Protein AF-A0A6A3VCI0-F1 (afdb_monomer)

Radius of gyration: 26.57 Å; Cα contacts (8 Å, |Δi|>4): 58; chains: 1; bounding box: 81×27×68 Å

Foldseek 3Di:
DDPDDDPDDDDDDDDPDPDQQAPLQNVVLVVVLVVLVVVLVVVVVPDPDDPVVNVVVVVVSVVVSSVVSVVSSVVSVVVLVVVLVVQLVLLVVLLVLVVVVVVVDDDDPVNVVSVVVLVPQDPPDVDDSNVSSVVVNVVSVVVVVVSD

Sequence (148 aa):
MHLSNPSDPIRVRKSARVYPPPEIAVAAVKEDTIARLEQFLEGLQGDDSTARDLATDWDALKVDIRKATLAITKQRRKAARATYKQRLRQLLRQEQRLRAAAASQPPTVGSITDNFAVLSLTDGDGGTPLARVRDAINTCIKHRTVAK

Solvent-accessible surface area (backbone atoms only — not comparable to full-atom values): 8916 Å² total; per-residue (Å²): 136,82,86,75,78,69,95,75,72,85,80,78,77,75,80,77,81,85,63,82,66,58,79,88,25,38,67,61,44,50,51,55,47,51,55,51,50,51,55,52,53,58,55,60,76,77,54,95,66,50,76,68,54,53,53,52,50,51,53,51,48,56,54,47,52,50,53,48,42,53,50,50,41,54,51,40,55,51,50,52,51,50,53,50,56,51,52,51,56,50,43,54,52,48,45,54,49,50,55,41,48,74,68,69,49,82,84,47,74,72,52,54,59,44,50,57,56,55,70,67,51,79,78,87,65,96,61,55,76,61,51,56,41,50,51,52,48,52,50,56,54,51,54,54,67,71,73,107

Structure (mmCIF, N/CA/C/O backbone):
data_AF-A0A6A3VCI0-F1
#
_entry.id   AF-A0A6A3VCI0-F1
#
loop_
_atom_site.group_PDB
_atom_site.id
_atom_site.type_symbol
_atom_site.label_atom_id
_atom_site.label_alt_id
_atom_site.label_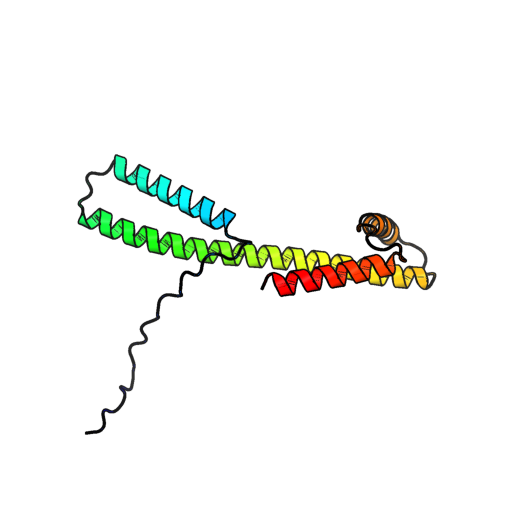comp_id
_atom_site.label_asym_id
_atom_site.label_entity_id
_atom_site.label_seq_id
_atom_site.pdbx_PDB_ins_code
_atom_site.Cartn_x
_atom_site.Cartn_y
_atom_site.Cartn_z
_atom_site.occupancy
_atom_site.B_iso_or_equiv
_atom_site.auth_seq_id
_atom_site.auth_comp_id
_atom_site.auth_asym_id
_atom_site.auth_atom_id
_atom_site.pdbx_PDB_model_num
ATOM 1 N N . MET A 1 1 ? 53.692 -8.704 8.976 1.00 41.69 1 MET A N 1
ATOM 2 C CA . MET A 1 1 ? 52.993 -7.551 8.366 1.00 41.69 1 MET A CA 1
ATOM 3 C C . MET A 1 1 ? 51.546 -7.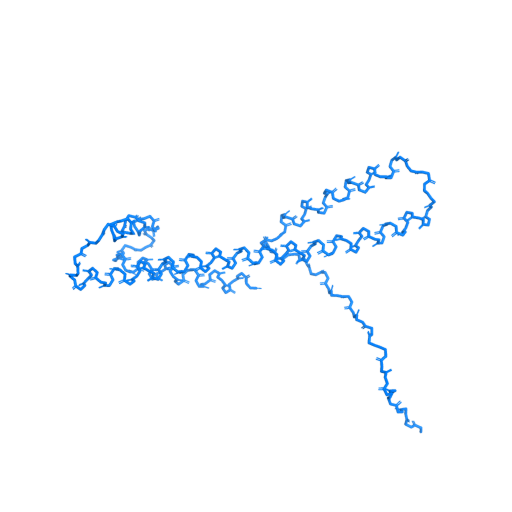576 8.825 1.00 41.69 1 MET A C 1
ATOM 5 O O . MET A 1 1 ? 50.806 -8.442 8.381 1.00 41.69 1 MET A O 1
ATOM 9 N N . HIS A 1 2 ? 51.153 -6.690 9.741 1.00 57.34 2 HIS A N 1
ATOM 10 C CA . HIS A 1 2 ? 49.745 -6.528 10.104 1.00 57.34 2 HIS A CA 1
ATOM 11 C C . HIS A 1 2 ? 49.151 -5.433 9.216 1.00 57.34 2 HIS A C 1
ATOM 13 O O . HIS A 1 2 ? 49.634 -4.305 9.224 1.00 57.34 2 HIS A O 1
ATOM 19 N N . LEU A 1 3 ? 48.156 -5.791 8.403 1.00 66.25 3 LEU A N 1
ATOM 20 C CA . LEU A 1 3 ? 47.385 -4.842 7.605 1.00 66.25 3 LEU A CA 1
ATOM 21 C C . LEU A 1 3 ? 46.543 -3.991 8.564 1.00 66.25 3 LEU A C 1
ATOM 23 O O . LEU A 1 3 ? 45.547 -4.465 9.108 1.00 66.25 3 LEU A O 1
ATOM 27 N N . SER A 1 4 ? 46.967 -2.754 8.806 1.00 63.06 4 SER A N 1
ATOM 28 C CA . SER A 1 4 ? 46.171 -1.768 9.536 1.00 63.06 4 SER A CA 1
ATOM 29 C C . SER A 1 4 ? 44.935 -1.409 8.711 1.00 63.06 4 SER A C 1
ATOM 31 O O . SER A 1 4 ? 45.044 -1.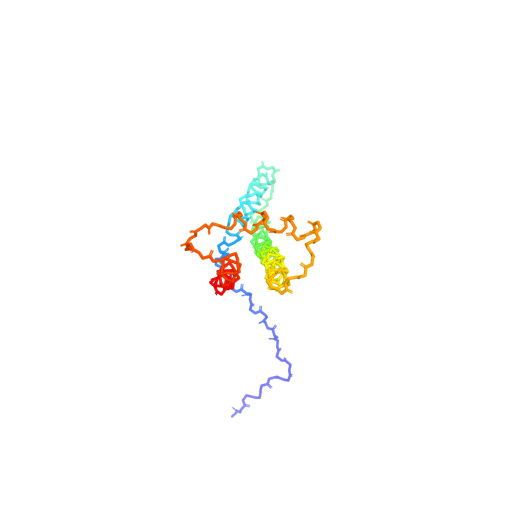063 7.535 1.00 63.06 4 SER A O 1
ATOM 33 N N . ASN A 1 5 ? 43.754 -1.502 9.321 1.00 67.00 5 ASN A N 1
ATOM 34 C CA . ASN A 1 5 ? 42.493 -1.127 8.684 1.00 67.00 5 ASN A CA 1
ATOM 35 C C . ASN A 1 5 ? 42.515 0.387 8.356 1.00 67.00 5 ASN A C 1
ATOM 37 O O . ASN A 1 5 ? 42.909 1.167 9.227 1.00 67.00 5 ASN A O 1
ATOM 41 N N . PRO A 1 6 ? 42.139 0.832 7.140 1.00 77.38 6 PRO A N 1
ATOM 42 C CA . PRO A 1 6 ? 42.217 2.242 6.759 1.00 77.38 6 PRO A CA 1
ATOM 43 C C . PRO A 1 6 ? 41.311 3.128 7.627 1.00 77.38 6 PRO A C 1
ATOM 45 O O . PRO A 1 6 ? 40.184 2.755 7.949 1.00 77.38 6 PRO A O 1
ATOM 48 N N . SER A 1 7 ? 41.822 4.317 7.973 1.00 71.50 7 SER A N 1
ATOM 49 C CA . SER A 1 7 ? 41.170 5.308 8.851 1.00 71.50 7 SER A CA 1
ATOM 50 C C . SER A 1 7 ? 39.823 5.814 8.310 1.00 71.50 7 SER A C 1
ATOM 52 O O . SER A 1 7 ? 38.953 6.206 9.083 1.00 71.50 7 SER A O 1
ATOM 54 N N . ASP A 1 8 ? 39.622 5.750 6.989 1.00 66.69 8 ASP A N 1
ATOM 55 C CA . ASP A 1 8 ? 38.368 6.124 6.335 1.00 66.69 8 ASP A CA 1
ATOM 56 C C . ASP A 1 8 ? 37.931 5.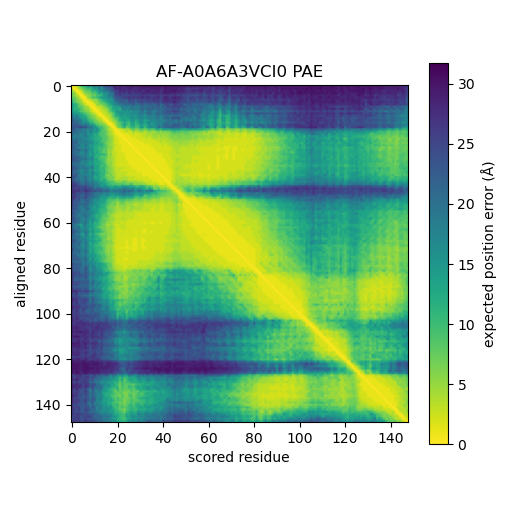049 5.320 1.00 66.69 8 ASP A C 1
ATOM 58 O O . ASP A 1 8 ? 38.388 5.031 4.172 1.00 66.69 8 ASP A O 1
ATOM 62 N N . PRO A 1 9 ? 37.105 4.070 5.731 1.00 76.38 9 PRO A N 1
ATOM 63 C CA . PRO A 1 9 ? 36.644 3.029 4.830 1.00 76.38 9 PRO A CA 1
ATOM 64 C C . PRO A 1 9 ? 35.569 3.576 3.885 1.00 76.38 9 PRO A C 1
ATOM 66 O O . PRO A 1 9 ? 34.529 4.071 4.325 1.00 76.38 9 PRO A O 1
ATOM 69 N N . ILE A 1 10 ? 35.758 3.379 2.577 1.00 71.31 10 ILE A N 1
ATOM 70 C CA . ILE A 1 10 ? 34.724 3.640 1.568 1.00 71.31 10 ILE A CA 1
ATOM 71 C C . ILE A 1 10 ? 33.487 2.794 1.906 1.00 71.31 10 ILE A C 1
ATOM 73 O O . ILE A 1 10 ? 33.468 1.570 1.751 1.00 71.31 10 ILE A O 1
ATOM 77 N N . ARG A 1 11 ? 32.423 3.449 2.379 1.00 72.81 11 ARG A N 1
ATOM 78 C CA . ARG A 1 11 ? 31.165 2.786 2.745 1.00 72.81 11 ARG A CA 1
ATOM 79 C C . ARG A 1 11 ? 30.320 2.536 1.503 1.00 72.81 11 ARG A C 1
ATOM 81 O O . ARG A 1 11 ? 29.444 3.324 1.155 1.00 72.81 11 ARG A O 1
ATOM 88 N N . VAL A 1 12 ? 30.537 1.395 0.856 1.00 71.12 12 VAL A N 1
ATOM 89 C CA . VAL A 1 12 ? 29.675 0.946 -0.244 1.00 71.12 12 VAL A CA 1
ATOM 90 C C . VAL A 1 12 ? 28.324 0.499 0.324 1.00 71.12 12 VAL A C 1
ATOM 92 O O . VAL A 1 12 ? 28.198 -0.558 0.950 1.00 71.12 12 VAL A O 1
ATOM 95 N N . ARG A 1 13 ? 27.280 1.311 0.123 1.00 67.75 13 ARG A N 1
ATOM 96 C CA . ARG A 1 13 ? 25.918 0.974 0.553 1.00 67.75 13 ARG A CA 1
ATOM 97 C C . ARG A 1 13 ? 25.367 -0.139 -0.335 1.00 67.75 13 ARG A C 1
ATOM 99 O O . ARG A 1 13 ? 24.968 0.103 -1.471 1.00 67.75 13 ARG A O 1
ATOM 106 N N . LYS A 1 14 ? 25.296 -1.360 0.205 1.00 61.31 14 LYS A N 1
ATOM 107 C CA . LYS A 1 14 ? 24.618 -2.473 -0.471 1.00 61.31 14 LYS A CA 1
ATOM 108 C C . LYS A 1 14 ? 23.185 -2.073 -0.784 1.00 61.31 14 LYS A C 1
ATOM 110 O O . LYS A 1 14 ? 22.452 -1.568 0.072 1.00 61.31 14 LYS A O 1
ATOM 115 N N . SER A 1 15 ? 22.790 -2.311 -2.024 1.00 59.72 15 SER A N 1
ATOM 116 C CA . SER A 1 15 ? 21.438 -2.027 -2.454 1.00 59.72 15 SER A CA 1
ATOM 117 C C . SER A 1 15 ? 20.469 -2.933 -1.659 1.00 59.72 15 SER A C 1
ATOM 119 O O . SER A 1 15 ? 20.653 -4.146 -1.592 1.00 59.72 15 SER A O 1
ATOM 121 N N . ALA A 1 16 ? 19.457 -2.346 -1.007 1.00 61.91 16 ALA A N 1
ATOM 122 C CA . ALA A 1 16 ? 18.424 -3.068 -0.256 1.00 61.91 16 ALA A CA 1
ATOM 123 C C . ALA A 1 16 ? 17.784 -4.205 -1.078 1.00 61.91 16 ALA A C 1
ATOM 125 O O . ALA A 1 16 ? 17.240 -3.945 -2.149 1.00 61.91 16 ALA A O 1
ATOM 126 N N . ARG A 1 17 ? 17.813 -5.449 -0.587 1.00 63.28 17 ARG A N 1
ATOM 127 C CA . ARG A 1 17 ? 17.171 -6.587 -1.267 1.00 63.28 17 ARG A CA 1
ATOM 128 C C . ARG A 1 17 ? 15.742 -6.231 -1.686 1.00 63.28 17 ARG A C 1
ATOM 130 O O . ARG A 1 17 ? 14.947 -5.790 -0.855 1.00 63.28 17 ARG A O 1
ATOM 137 N N . VAL A 1 18 ? 15.446 -6.412 -2.971 1.00 61.06 18 VAL A N 1
ATOM 138 C CA . VAL A 1 18 ? 14.087 -6.314 -3.508 1.00 61.06 18 VAL A CA 1
ATOM 139 C C . VAL A 1 18 ? 13.384 -7.601 -3.089 1.00 61.06 18 VAL A C 1
ATOM 141 O O . VAL A 1 18 ? 13.417 -8.603 -3.792 1.00 61.06 18 VAL A O 1
ATOM 144 N N . TYR A 1 19 ? 12.872 -7.617 -1.860 1.00 62.72 19 TYR A N 1
ATOM 145 C CA . TYR A 1 19 ? 11.946 -8.659 -1.435 1.00 62.72 19 TYR A CA 1
ATOM 146 C C . TYR A 1 19 ? 10.664 -8.533 -2.263 1.00 62.72 19 TYR A C 1
ATOM 148 O O . TYR A 1 19 ? 10.322 -7.407 -2.650 1.00 62.72 19 TYR A O 1
ATOM 156 N N . PRO A 1 20 ? 9.943 -9.641 -2.516 1.00 75.50 20 PRO A N 1
ATOM 157 C CA . PRO A 1 20 ? 8.599 -9.531 -3.054 1.00 75.50 20 PRO A CA 1
ATOM 158 C C . PRO A 1 20 ? 7.800 -8.537 -2.191 1.00 75.50 20 PRO A C 1
ATOM 160 O O . PRO A 1 20 ? 7.957 -8.526 -0.961 1.00 75.50 20 PRO A O 1
ATOM 163 N N . PRO A 1 21 ? 7.011 -7.643 -2.812 1.00 83.38 21 PRO A N 1
ATOM 164 C CA . PRO A 1 21 ? 6.221 -6.677 -2.067 1.00 83.38 21 PRO A CA 1
ATOM 165 C C . PRO A 1 21 ? 5.282 -7.416 -1.100 1.00 83.38 21 PRO A C 1
ATOM 167 O O . PRO A 1 21 ? 4.780 -8.489 -1.438 1.00 83.38 21 PRO A O 1
ATOM 170 N N . PRO A 1 22 ? 5.035 -6.874 0.107 1.00 85.06 22 PRO A N 1
ATOM 171 C CA . PRO A 1 22 ? 4.101 -7.496 1.042 1.00 85.06 22 PRO A CA 1
ATOM 172 C C . PRO A 1 22 ? 2.697 -7.535 0.429 1.00 85.06 22 PRO A C 1
ATOM 174 O O . PRO A 1 22 ? 2.355 -6.637 -0.341 1.00 85.06 22 PRO A O 1
ATOM 177 N N . GLU A 1 23 ? 1.864 -8.507 0.818 1.00 85.88 23 GLU A N 1
ATOM 178 C CA . GLU A 1 23 ? 0.529 -8.746 0.229 1.00 85.88 23 GLU A CA 1
ATOM 179 C C . GLU A 1 23 ? -0.312 -7.469 0.071 1.00 85.88 23 GLU A C 1
ATOM 181 O O . GLU A 1 23 ? -0.870 -7.212 -0.993 1.00 85.88 23 GLU A O 1
ATOM 186 N N . ILE A 1 24 ? -0.294 -6.593 1.083 1.00 85.06 24 ILE A N 1
ATOM 187 C CA . ILE A 1 24 ? -0.993 -5.293 1.102 1.00 85.06 24 ILE A CA 1
ATOM 188 C C . ILE A 1 24 ? -0.610 -4.327 -0.035 1.00 85.06 24 ILE A C 1
ATOM 190 O O . ILE A 1 24 ? -1.260 -3.296 -0.217 1.00 85.06 24 ILE A O 1
ATOM 194 N N . ALA A 1 25 ? 0.493 -4.593 -0.733 1.00 89.06 25 ALA A N 1
ATOM 195 C CA . ALA A 1 25 ? 1.052 -3.755 -1.783 1.00 89.06 25 ALA A CA 1
ATOM 196 C C . ALA A 1 25 ? 1.218 -4.490 -3.122 1.00 89.06 25 ALA A C 1
ATOM 198 O O . ALA A 1 25 ? 1.462 -3.811 -4.113 1.00 89.06 25 ALA A O 1
ATOM 199 N N . VAL A 1 26 ? 1.057 -5.820 -3.185 1.00 90.69 26 VAL A N 1
ATOM 200 C CA . VAL A 1 26 ? 1.315 -6.626 -4.397 1.00 90.69 26 VAL A CA 1
ATOM 201 C C . VAL A 1 26 ? 0.552 -6.096 -5.608 1.00 90.69 26 VAL A C 1
ATOM 203 O O . VAL A 1 26 ? 1.166 -5.811 -6.631 1.00 90.69 26 VAL A O 1
ATOM 206 N N . ALA A 1 27 ? -0.766 -5.915 -5.483 1.00 91.94 27 ALA A N 1
ATOM 207 C CA . ALA A 1 27 ? -1.603 -5.456 -6.591 1.00 91.94 27 ALA A CA 1
ATOM 208 C C . ALA A 1 27 ? -1.170 -4.071 -7.101 1.00 91.94 27 ALA A C 1
ATOM 210 O O . ALA A 1 27 ? -0.958 -3.890 -8.294 1.00 91.94 27 ALA A O 1
ATOM 211 N N . ALA A 1 28 ? -0.944 -3.128 -6.182 1.00 93.00 28 ALA A N 1
ATOM 212 C CA . ALA A 1 28 ? -0.546 -1.764 -6.525 1.00 93.00 28 ALA A CA 1
ATOM 213 C C . ALA A 1 28 ? 0.862 -1.688 -7.136 1.00 93.00 28 ALA A C 1
ATOM 215 O O . ALA A 1 28 ? 1.104 -0.883 -8.026 1.00 93.00 28 ALA A O 1
ATOM 216 N N . VAL A 1 29 ? 1.800 -2.515 -6.661 1.00 93.69 29 VAL A N 1
ATOM 217 C CA . VAL A 1 29 ? 3.148 -2.595 -7.243 1.00 93.69 29 VAL A CA 1
ATOM 218 C C . VAL A 1 29 ? 3.090 -3.212 -8.636 1.00 93.69 29 VAL A C 1
ATOM 220 O O . VAL A 1 29 ? 3.777 -2.729 -9.530 1.00 93.69 29 VAL A O 1
ATOM 223 N N . LYS A 1 30 ? 2.266 -4.247 -8.841 1.00 93.69 30 LYS A N 1
ATOM 224 C CA . LYS A 1 30 ? 2.082 -4.877 -10.154 1.00 93.69 30 LYS A CA 1
ATOM 225 C C . LYS A 1 30 ? 1.534 -3.878 -11.174 1.00 93.69 30 LYS A C 1
ATOM 227 O O . LYS A 1 30 ? 2.098 -3.771 -12.254 1.00 93.69 30 LYS A O 1
ATOM 232 N N . GLU A 1 31 ? 0.482 -3.151 -10.812 1.00 95.75 31 GLU A N 1
ATOM 233 C CA . GLU A 1 31 ? -0.140 -2.125 -11.655 1.00 95.75 31 GLU A CA 1
ATOM 234 C C . GLU A 1 31 ? 0.858 -1.021 -12.048 1.00 95.75 31 GLU A C 1
ATOM 236 O O . GLU A 1 31 ? 1.053 -0.776 -13.233 1.00 95.75 31 GLU A O 1
ATOM 241 N N . ASP A 1 32 ? 1.576 -0.435 -11.079 1.00 96.12 32 ASP A N 1
ATOM 242 C CA . ASP A 1 32 ? 2.603 0.588 -11.352 1.00 96.12 32 ASP A CA 1
ATOM 243 C C . ASP A 1 32 ? 3.762 0.038 -12.202 1.00 96.12 32 ASP A C 1
ATOM 245 O O . ASP A 1 32 ? 4.267 0.729 -13.083 1.00 96.12 32 ASP A O 1
ATOM 249 N N . THR A 1 33 ? 4.166 -1.217 -11.984 1.00 94.50 33 THR A N 1
ATOM 250 C CA . THR A 1 33 ? 5.233 -1.846 -12.779 1.00 94.50 33 THR A CA 1
ATOM 251 C C . THR A 1 33 ? 4.800 -2.054 -14.229 1.00 94.50 33 THR A C 1
ATOM 253 O O . THR A 1 33 ? 5.582 -1.760 -15.127 1.00 94.50 33 THR A O 1
ATOM 256 N N . ILE A 1 34 ? 3.574 -2.536 -14.466 1.00 96.69 34 ILE A N 1
ATOM 257 C CA . ILE A 1 34 ? 3.032 -2.731 -15.819 1.00 96.69 34 ILE A CA 1
ATOM 258 C C . ILE A 1 34 ? 2.962 -1.392 -16.555 1.00 96.69 34 ILE A C 1
ATOM 260 O O . ILE A 1 34 ? 3.541 -1.281 -17.629 1.00 96.69 34 ILE A O 1
ATOM 264 N N . ALA A 1 35 ? 2.379 -0.363 -15.935 1.00 95.88 35 ALA A N 1
ATOM 265 C CA . ALA A 1 35 ? 2.256 0.960 -16.548 1.00 95.88 35 ALA A CA 1
ATOM 266 C C . ALA A 1 35 ? 3.619 1.556 -16.949 1.00 95.88 35 ALA A C 1
ATOM 268 O O . ALA A 1 35 ? 3.768 2.145 -18.015 1.00 95.88 35 ALA A O 1
ATOM 269 N N . ARG A 1 36 ? 4.653 1.370 -16.117 1.00 95.06 36 ARG A N 1
ATOM 270 C CA . ARG A 1 36 ? 6.019 1.821 -16.435 1.00 95.06 36 ARG A CA 1
ATOM 271 C C . ARG A 1 36 ? 6.649 1.047 -17.586 1.00 95.06 36 ARG A C 1
ATOM 273 O O . ARG A 1 36 ? 7.400 1.631 -18.359 1.00 95.06 36 ARG A O 1
ATOM 280 N N . LEU A 1 37 ? 6.397 -0.258 -17.668 1.00 95.06 37 LEU A N 1
ATOM 281 C CA . LEU A 1 37 ? 6.898 -1.089 -18.762 1.00 95.06 37 LEU A CA 1
ATOM 282 C C . LEU A 1 37 ? 6.208 -0.738 -20.083 1.00 95.06 37 LEU A C 1
ATOM 284 O O . LEU A 1 37 ? 6.884 -0.679 -21.103 1.00 95.06 37 LEU A O 1
ATOM 288 N N . GLU A 1 38 ? 4.903 -0.466 -20.055 1.00 95.19 38 GLU A N 1
ATOM 289 C CA . GLU A 1 38 ? 4.142 0.019 -21.212 1.00 95.19 38 GLU A CA 1
ATOM 290 C C . GLU A 1 38 ? 4.679 1.373 -21.684 1.00 95.19 38 GLU A C 1
ATOM 292 O O . GLU A 1 38 ? 5.047 1.507 -22.847 1.00 95.19 38 GLU A O 1
ATOM 297 N N . GLN A 1 39 ? 4.859 2.329 -20.767 1.00 92.25 39 GLN A N 1
ATOM 298 C CA . GLN A 1 39 ? 5.443 3.634 -21.083 1.00 92.25 39 GLN A CA 1
ATOM 299 C C . GLN A 1 39 ? 6.864 3.521 -21.657 1.00 92.25 39 GLN A C 1
ATOM 301 O O . GLN A 1 39 ? 7.229 4.244 -22.583 1.00 92.25 39 GLN A O 1
ATOM 306 N N . PHE A 1 40 ? 7.683 2.619 -21.110 1.00 92.12 40 PHE A N 1
ATOM 307 C CA . PHE A 1 40 ? 9.019 2.367 -21.642 1.00 92.12 40 PHE A CA 1
ATOM 308 C C . PHE A 1 40 ? 8.949 1.789 -23.059 1.00 92.12 40 PHE A C 1
ATOM 310 O O . PHE A 1 40 ? 9.675 2.242 -23.936 1.00 92.12 40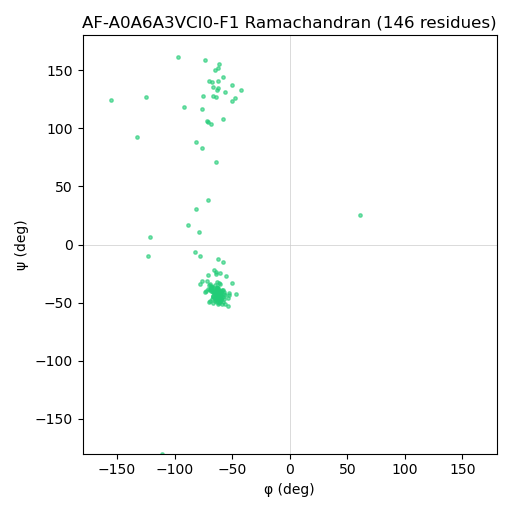 PHE A O 1
ATOM 317 N N . LEU A 1 41 ? 8.048 0.833 -23.301 1.00 91.44 41 LEU A N 1
ATOM 318 C CA . LEU A 1 41 ? 7.848 0.220 -24.612 1.00 91.44 41 LEU A CA 1
ATOM 319 C C . LEU A 1 41 ? 7.359 1.228 -25.659 1.00 91.44 41 LEU A C 1
ATOM 321 O O . LEU A 1 41 ? 7.839 1.187 -26.788 1.00 91.44 41 LEU A O 1
ATOM 325 N N . GLU A 1 42 ? 6.459 2.140 -25.296 1.00 89.25 42 GLU A N 1
ATOM 326 C CA . GLU A 1 42 ? 6.024 3.236 -26.173 1.00 89.25 42 GLU A CA 1
ATOM 327 C C . GLU A 1 42 ? 7.198 4.139 -26.571 1.00 89.25 42 GLU A C 1
ATOM 329 O O . GLU A 1 42 ? 7.344 4.475 -27.745 1.00 89.25 42 GLU A O 1
ATOM 334 N N . GLY A 1 43 ? 8.077 4.469 -25.619 1.00 85.00 43 GLY A N 1
ATOM 335 C CA . GLY A 1 43 ? 9.283 5.259 -25.881 1.00 85.00 43 GLY A CA 1
ATOM 336 C C . GLY A 1 43 ? 10.240 4.594 -26.875 1.00 85.00 43 GLY A C 1
ATOM 337 O O . GLY A 1 43 ? 10.841 5.280 -27.693 1.00 85.00 43 GLY A O 1
ATOM 338 N N . LEU A 1 44 ? 10.324 3.259 -26.875 1.00 84.94 44 LEU A N 1
ATOM 339 C CA . LEU A 1 44 ? 11.171 2.508 -27.810 1.00 84.94 44 LEU A CA 1
ATOM 340 C C . LEU A 1 44 ? 10.661 2.527 -29.257 1.00 84.94 44 LEU A C 1
ATOM 342 O O . LEU A 1 44 ? 11.447 2.337 -30.179 1.00 84.94 44 LEU A O 1
ATOM 346 N N . GLN A 1 45 ? 9.355 2.701 -29.477 1.00 77.56 45 GLN A N 1
ATOM 347 C CA . GLN A 1 45 ? 8.757 2.610 -30.816 1.00 77.56 45 GLN A CA 1
ATOM 348 C C . GLN A 1 45 ? 8.984 3.861 -31.678 1.00 77.56 45 GLN A C 1
ATOM 350 O O . GLN A 1 45 ? 8.686 3.828 -32.871 1.00 77.56 45 GLN A O 1
ATOM 355 N N . GLY A 1 46 ? 9.499 4.949 -31.098 1.00 69.69 46 GLY A N 1
ATOM 356 C CA . GLY A 1 46 ? 9.679 6.235 -31.778 1.00 69.69 46 GLY A CA 1
ATOM 357 C C . GLY A 1 46 ? 11.113 6.762 -31.830 1.00 69.69 46 GLY A C 1
ATOM 358 O O . GLY A 1 46 ? 11.288 7.902 -32.250 1.00 69.69 46 GLY A O 1
ATOM 359 N N . ASP A 1 47 ? 12.111 5.991 -31.389 1.00 68.75 47 ASP A N 1
ATOM 360 C CA . ASP A 1 47 ? 13.426 6.535 -31.034 1.00 68.75 47 ASP A CA 1
ATOM 361 C C . ASP A 1 47 ? 14.577 5.857 -31.796 1.00 68.75 47 ASP A C 1
ATOM 363 O O . ASP A 1 47 ? 14.730 4.637 -31.763 1.00 68.75 47 ASP A O 1
ATOM 367 N N . ASP A 1 48 ? 15.424 6.658 -32.452 1.00 76.19 48 ASP A N 1
ATOM 368 C CA . ASP A 1 48 ? 16.629 6.220 -33.192 1.00 76.19 48 ASP A CA 1
ATOM 369 C C . ASP A 1 48 ? 17.825 5.992 -32.234 1.00 76.19 48 ASP A C 1
ATOM 371 O O . ASP A 1 48 ? 18.998 6.210 -32.554 1.00 76.19 48 ASP A O 1
ATOM 375 N N . SER A 1 49 ? 17.512 5.587 -31.002 1.00 81.75 49 SER A N 1
ATOM 376 C CA . SER A 1 49 ? 18.454 5.441 -29.897 1.00 81.75 49 SER A CA 1
ATOM 377 C C . SER A 1 49 ? 19.443 4.306 -30.141 1.00 81.75 49 SER A C 1
ATOM 379 O O . SER A 1 49 ? 19.099 3.217 -30.612 1.00 81.75 49 SER A O 1
ATOM 381 N N . THR A 1 50 ? 20.709 4.525 -29.777 1.00 85.44 50 THR A N 1
ATOM 382 C CA . THR A 1 50 ? 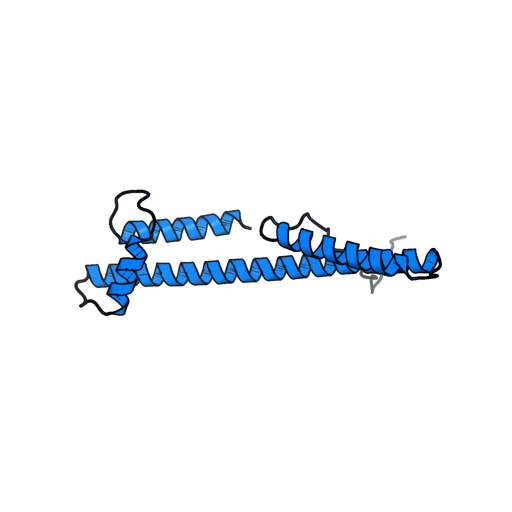21.718 3.472 -29.907 1.00 85.44 50 THR A CA 1
ATOM 383 C C . THR A 1 50 ? 21.522 2.395 -28.839 1.00 85.44 50 THR A C 1
ATOM 385 O O . THR A 1 50 ? 20.977 2.636 -27.762 1.00 85.44 50 THR A O 1
ATOM 388 N N . ALA A 1 51 ? 22.052 1.189 -29.072 1.00 86.25 51 ALA A N 1
ATOM 389 C CA . ALA A 1 51 ? 21.987 0.097 -28.093 1.00 86.25 51 ALA A CA 1
ATOM 390 C C . ALA A 1 51 ? 22.573 0.469 -26.711 1.00 86.25 51 ALA A C 1
ATOM 392 O O . ALA A 1 51 ? 22.174 -0.093 -25.691 1.00 86.25 51 ALA A O 1
ATOM 393 N N . ARG A 1 52 ? 23.523 1.413 -26.667 1.00 89.31 52 ARG A N 1
ATOM 394 C CA . ARG A 1 52 ? 24.116 1.911 -25.421 1.00 89.31 52 ARG A CA 1
ATOM 395 C C . ARG A 1 52 ? 23.145 2.795 -24.637 1.00 89.31 52 ARG A C 1
ATOM 397 O O . ARG A 1 52 ? 23.098 2.690 -23.409 1.00 89.31 52 ARG A O 1
ATOM 404 N N . ASP A 1 53 ? 22.394 3.635 -25.335 1.00 87.50 53 ASP A N 1
ATOM 405 C CA . ASP A 1 53 ? 21.417 4.539 -24.728 1.00 87.50 53 ASP A CA 1
ATOM 406 C C . ASP A 1 53 ? 20.272 3.712 -24.134 1.00 87.50 53 ASP A C 1
ATOM 408 O O . ASP A 1 53 ? 20.010 3.785 -22.935 1.00 87.50 53 ASP A O 1
ATOM 412 N N . LEU A 1 54 ? 19.766 2.746 -24.907 1.00 88.75 54 LEU A N 1
ATOM 413 C CA . LEU A 1 54 ? 18.747 1.795 -24.457 1.00 88.75 54 LEU A CA 1
ATOM 414 C C . LEU A 1 54 ? 19.161 0.994 -23.215 1.00 88.75 54 LEU A C 1
ATOM 416 O O . LEU A 1 54 ? 18.353 0.770 -22.311 1.00 88.75 54 LEU A O 1
ATOM 420 N N . ALA A 1 55 ? 20.421 0.554 -23.141 1.00 89.88 55 ALA A N 1
ATOM 421 C CA . ALA A 1 55 ? 20.929 -0.146 -21.962 1.00 89.88 55 ALA A CA 1
ATOM 422 C C . ALA A 1 55 ? 20.956 0.764 -20.721 1.00 89.88 55 ALA A C 1
ATOM 424 O O . ALA A 1 55 ? 20.633 0.317 -19.616 1.00 89.88 55 ALA A O 1
ATOM 425 N N . THR A 1 56 ? 21.307 2.037 -20.910 1.00 91.50 56 THR A N 1
ATOM 426 C CA . THR A 1 56 ? 21.334 3.043 -19.841 1.00 91.50 56 THR A CA 1
ATOM 427 C C . THR A 1 56 ? 19.922 3.338 -19.336 1.00 91.50 56 THR A C 1
ATOM 429 O O . THR A 1 56 ? 19.684 3.330 -18.125 1.00 91.50 56 THR A O 1
ATOM 432 N N . ASP A 1 57 ? 18.968 3.504 -20.248 1.00 91.00 57 ASP A N 1
ATOM 433 C CA . ASP A 1 57 ? 17.569 3.770 -19.911 1.00 91.00 57 ASP A CA 1
ATOM 434 C C . ASP A 1 57 ? 16.903 2.569 -19.242 1.00 91.00 57 ASP A C 1
ATOM 436 O O . ASP A 1 57 ? 16.149 2.716 -18.277 1.00 91.00 57 ASP A O 1
ATOM 440 N N . TRP A 1 58 ? 17.249 1.354 -19.669 1.00 93.19 58 TRP A N 1
ATOM 441 C CA . TRP A 1 58 ? 16.818 0.131 -19.000 1.00 93.19 58 TRP A CA 1
ATOM 442 C C . TRP A 1 58 ? 17.319 0.047 -17.550 1.00 93.19 58 TRP A C 1
ATOM 444 O O . TRP A 1 58 ? 16.578 -0.342 -16.638 1.00 93.19 58 TRP A O 1
ATOM 454 N N . ASP A 1 59 ? 18.577 0.416 -17.300 1.00 93.06 59 ASP A N 1
ATOM 455 C CA . ASP A 1 59 ? 19.123 0.490 -15.944 1.00 93.06 59 ASP A CA 1
ATOM 456 C C . ASP A 1 59 ? 18.414 1.553 -15.096 1.00 93.06 59 ASP A C 1
ATOM 458 O O . ASP A 1 59 ? 18.067 1.280 -13.938 1.00 93.06 59 ASP A O 1
ATOM 462 N N . ALA A 1 60 ? 18.124 2.722 -15.674 1.00 91.94 60 ALA A N 1
ATOM 463 C CA . ALA A 1 60 ? 17.356 3.775 -15.018 1.00 91.94 60 ALA A CA 1
ATOM 464 C C . ALA A 1 60 ? 15.934 3.307 -14.659 1.00 91.94 60 ALA A C 1
ATOM 466 O O . ALA A 1 60 ? 15.516 3.434 -13.501 1.00 91.94 60 ALA A O 1
ATOM 467 N N . LEU A 1 61 ? 15.233 2.657 -15.594 1.00 93.69 61 LEU A N 1
ATOM 468 C CA . LEU A 1 61 ? 13.898 2.099 -15.381 1.00 93.69 61 LEU A CA 1
ATOM 469 C C . LEU A 1 61 ? 13.878 1.111 -14.209 1.00 93.69 61 LEU A C 1
ATOM 471 O O . LEU A 1 61 ? 13.028 1.209 -13.322 1.00 93.69 61 LEU A O 1
ATOM 475 N N . LYS A 1 62 ? 14.836 0.177 -14.151 1.00 90.88 62 LYS A N 1
ATOM 476 C CA . LYS A 1 62 ? 14.934 -0.791 -13.041 1.00 90.88 62 LYS A CA 1
ATOM 477 C C . LYS A 1 62 ? 15.121 -0.099 -11.692 1.00 90.88 62 LYS A C 1
ATOM 479 O O . LYS A 1 62 ? 14.533 -0.515 -10.686 1.00 90.88 62 LYS A O 1
ATOM 484 N N . VAL A 1 63 ? 15.947 0.948 -11.647 1.00 91.25 63 VAL A N 1
ATOM 485 C CA . VAL A 1 63 ? 16.144 1.750 -10.433 1.00 91.25 63 VAL A CA 1
ATOM 486 C C . VAL A 1 63 ? 14.845 2.446 -10.027 1.00 91.25 63 VAL A C 1
ATOM 488 O O . VAL A 1 63 ? 14.508 2.460 -8.837 1.00 91.25 63 VAL A O 1
ATOM 491 N N . ASP A 1 64 ? 14.091 2.976 -10.981 1.00 91.88 64 ASP A N 1
ATOM 492 C CA . ASP A 1 64 ? 12.858 3.703 -10.702 1.00 91.88 64 ASP A CA 1
ATOM 493 C C . ASP A 1 64 ? 11.701 2.791 -10.293 1.00 91.88 64 ASP A C 1
ATOM 495 O O . ASP A 1 64 ? 11.050 3.080 -9.286 1.00 91.88 64 ASP A O 1
ATOM 499 N N . ILE A 1 65 ? 11.527 1.632 -10.937 1.00 92.12 65 ILE A N 1
ATOM 500 C CA . ILE A 1 65 ? 10.585 0.582 -10.501 1.00 92.12 65 ILE A CA 1
ATOM 501 C C . ILE A 1 65 ? 10.842 0.219 -9.036 1.00 92.12 65 ILE A C 1
ATOM 503 O O . ILE A 1 65 ? 9.925 0.115 -8.216 1.00 92.12 65 ILE A O 1
ATOM 507 N N . ARG A 1 66 ? 12.114 0.072 -8.658 1.00 90.00 66 ARG A N 1
ATOM 508 C CA . ARG A 1 66 ? 12.486 -0.232 -7.277 1.00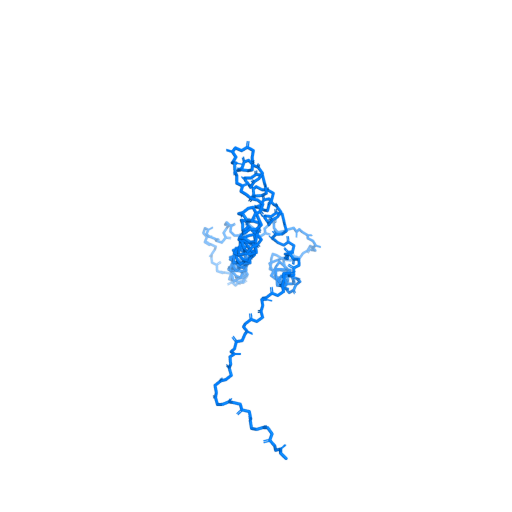 90.00 66 ARG A CA 1
ATOM 509 C C . ARG A 1 66 ? 12.130 0.897 -6.309 1.00 90.00 66 ARG A C 1
ATOM 511 O O . ARG A 1 66 ? 11.617 0.618 -5.221 1.00 90.00 66 ARG A O 1
ATOM 518 N N . LYS A 1 67 ? 12.415 2.156 -6.654 1.00 91.25 67 LYS A N 1
ATOM 519 C CA . LYS A 1 67 ? 12.039 3.312 -5.819 1.00 91.25 67 LYS A CA 1
ATOM 520 C C . LYS A 1 67 ? 10.521 3.384 -5.649 1.00 91.25 67 LYS A C 1
ATOM 522 O O . LYS A 1 67 ? 10.050 3.538 -4.520 1.00 91.25 67 LYS A O 1
ATOM 527 N N . ALA A 1 68 ? 9.774 3.218 -6.739 1.00 92.12 68 ALA A N 1
ATOM 528 C CA . ALA A 1 68 ? 8.317 3.233 -6.746 1.00 92.12 68 ALA A CA 1
ATOM 529 C C . ALA A 1 68 ? 7.744 2.109 -5.871 1.00 92.12 68 ALA A C 1
ATOM 531 O O . ALA A 1 68 ? 6.950 2.373 -4.969 1.00 92.12 68 ALA A O 1
ATOM 532 N N . THR A 1 69 ? 8.259 0.885 -6.010 1.00 91.31 69 THR A N 1
ATOM 533 C CA . THR A 1 69 ? 7.882 -0.268 -5.174 1.00 91.31 69 THR A CA 1
ATOM 534 C C . THR A 1 69 ? 8.024 0.030 -3.677 1.00 91.31 69 THR A C 1
ATOM 536 O O . THR A 1 69 ? 7.121 -0.251 -2.877 1.00 91.31 69 THR A O 1
ATOM 539 N N . LEU A 1 70 ? 9.147 0.636 -3.269 1.00 90.19 70 LEU A N 1
ATOM 540 C CA . LEU A 1 70 ? 9.385 1.016 -1.874 1.00 90.19 70 LEU A CA 1
ATOM 541 C C . LEU A 1 70 ? 8.428 2.123 -1.406 1.00 90.19 70 LEU A C 1
ATOM 543 O O . LEU A 1 70 ? 7.926 2.064 -0.277 1.00 90.19 70 LEU A O 1
ATOM 547 N N . ALA A 1 71 ? 8.157 3.114 -2.257 1.00 91.75 71 ALA A N 1
ATOM 548 C CA . ALA A 1 71 ? 7.236 4.206 -1.961 1.00 91.75 71 ALA A CA 1
ATOM 549 C C . ALA A 1 71 ? 5.793 3.703 -1.786 1.00 91.75 71 ALA A C 1
ATOM 551 O O . ALA A 1 71 ? 5.176 3.978 -0.752 1.00 91.75 71 ALA A O 1
ATOM 552 N N . ILE A 1 72 ? 5.302 2.885 -2.721 1.00 92.88 72 ILE A N 1
ATOM 553 C CA . ILE A 1 72 ? 3.976 2.253 -2.676 1.00 92.88 72 ILE A CA 1
ATOM 554 C C . ILE A 1 72 ? 3.843 1.417 -1.406 1.00 92.88 72 ILE A C 1
ATOM 556 O O . ILE A 1 72 ? 2.898 1.590 -0.634 1.00 92.88 72 ILE A O 1
ATOM 560 N N . THR A 1 73 ? 4.829 0.565 -1.119 1.00 90.62 73 THR A N 1
ATOM 561 C CA . THR A 1 73 ? 4.830 -0.264 0.093 1.00 90.62 73 THR A CA 1
ATOM 562 C C . THR A 1 73 ? 4.746 0.591 1.359 1.00 90.62 73 THR A C 1
ATOM 564 O O . THR A 1 73 ? 3.953 0.310 2.263 1.00 90.62 73 THR A O 1
ATOM 567 N N . LYS A 1 74 ? 5.533 1.671 1.438 1.00 89.81 74 LYS A N 1
ATOM 568 C CA . LYS A 1 74 ? 5.507 2.606 2.572 1.00 89.81 74 LYS A CA 1
ATOM 569 C C . LYS A 1 74 ? 4.141 3.281 2.713 1.00 89.81 74 LYS A C 1
ATOM 571 O O . LYS A 1 74 ? 3.630 3.380 3.832 1.00 89.81 74 LYS A O 1
ATOM 576 N N . GLN A 1 75 ? 3.540 3.717 1.609 1.00 90.50 75 GLN A N 1
ATOM 577 C CA . GLN A 1 75 ? 2.224 4.354 1.601 1.00 90.50 75 GLN A CA 1
ATOM 578 C C . GLN A 1 75 ? 1.126 3.384 2.044 1.00 90.50 75 GLN A C 1
ATOM 580 O O . GLN A 1 75 ? 0.345 3.719 2.936 1.00 90.50 75 GLN A O 1
ATOM 585 N N . ARG A 1 76 ? 1.110 2.158 1.509 1.00 90.50 76 ARG A N 1
ATOM 586 C CA . ARG A 1 76 ? 0.136 1.118 1.877 1.00 90.50 76 ARG A CA 1
ATOM 587 C C . ARG A 1 76 ? 0.253 0.732 3.351 1.00 90.50 76 ARG A C 1
ATOM 589 O O . ARG A 1 76 ? -0.756 0.702 4.051 1.00 90.50 76 ARG A O 1
ATOM 596 N N . ARG A 1 77 ? 1.474 0.573 3.876 1.00 87.69 77 ARG A N 1
ATOM 597 C CA . ARG A 1 77 ? 1.711 0.363 5.319 1.00 87.69 77 ARG A CA 1
ATOM 598 C C . ARG A 1 77 ? 1.186 1.519 6.172 1.00 87.69 77 ARG A C 1
ATOM 600 O O . ARG A 1 77 ? 0.579 1.290 7.219 1.00 87.69 77 ARG A O 1
ATOM 607 N N . LYS A 1 78 ? 1.412 2.766 5.744 1.00 86.94 78 LYS A N 1
ATOM 608 C CA . LYS A 1 78 ? 0.914 3.959 6.448 1.00 86.94 78 LYS A CA 1
ATOM 609 C C . LYS A 1 78 ? -0.617 3.993 6.460 1.00 86.94 78 LYS A C 1
ATOM 611 O O . LYS A 1 78 ? -1.189 4.222 7.525 1.00 86.94 78 LYS A O 1
ATOM 616 N N . ALA A 1 79 ? -1.255 3.724 5.321 1.00 83.50 79 ALA A N 1
ATOM 617 C CA . ALA A 1 79 ? -2.708 3.675 5.188 1.00 83.50 79 ALA A CA 1
ATOM 618 C C . ALA A 1 79 ? -3.317 2.569 6.065 1.00 83.50 79 ALA A C 1
ATOM 620 O O . ALA A 1 79 ? -4.157 2.860 6.912 1.00 83.50 79 ALA A O 1
ATOM 621 N N . ALA A 1 80 ? -2.805 1.338 5.975 1.00 83.56 80 ALA A N 1
ATOM 622 C CA . ALA A 1 80 ? -3.257 0.219 6.803 1.00 83.56 80 ALA A CA 1
ATOM 623 C C . ALA A 1 80 ? -3.134 0.525 8.308 1.00 83.56 80 ALA A C 1
ATOM 625 O O . ALA A 1 80 ? -4.063 0.289 9.083 1.00 83.56 80 ALA A O 1
ATOM 626 N N . ARG A 1 81 ? -2.017 1.136 8.735 1.00 82.69 81 ARG A N 1
ATOM 627 C CA . ARG A 1 81 ? -1.829 1.570 10.128 1.00 82.69 81 ARG A CA 1
ATOM 628 C C . ARG A 1 81 ? -2.829 2.652 10.544 1.00 82.69 81 ARG A C 1
ATOM 630 O O . ARG A 1 81 ? -3.270 2.638 11.694 1.00 82.69 81 ARG A O 1
ATOM 637 N N . ALA A 1 82 ? -3.140 3.604 9.665 1.00 80.12 82 ALA A N 1
ATOM 638 C CA . ALA A 1 82 ? -4.107 4.662 9.943 1.00 80.12 82 ALA A CA 1
ATOM 639 C C . ALA A 1 82 ? -5.511 4.077 10.144 1.00 80.12 82 ALA A C 1
ATOM 641 O O . ALA A 1 82 ? -6.125 4.343 11.179 1.00 80.12 82 ALA A O 1
ATOM 642 N N . THR A 1 83 ? -5.947 3.194 9.242 1.00 83.06 83 THR A N 1
ATOM 643 C CA . THR A 1 83 ? -7.229 2.481 9.333 1.00 83.06 83 THR A CA 1
ATOM 644 C C . THR A 1 83 ? -7.310 1.633 10.601 1.00 83.06 83 THR A C 1
ATOM 646 O O . THR A 1 83 ? -8.277 1.743 11.353 1.00 83.06 83 THR A O 1
ATOM 649 N N . TYR A 1 84 ? -6.259 0.867 10.918 1.00 84.00 84 TYR A N 1
ATOM 650 C CA . TYR A 1 84 ? -6.166 0.106 12.170 1.00 84.00 84 TYR A CA 1
ATOM 651 C C . TYR A 1 84 ? -6.328 1.007 13.403 1.00 84.00 84 TYR A C 1
ATOM 653 O O . TYR A 1 84 ? -7.156 0.744 14.275 1.00 84.00 84 TYR A O 1
ATOM 661 N N . LYS A 1 85 ? -5.562 2.106 13.480 1.00 83.69 85 LYS A N 1
ATOM 662 C CA . LYS A 1 85 ? -5.628 3.043 14.612 1.00 83.69 85 LYS A CA 1
ATOM 663 C C . LYS A 1 85 ? -6.995 3.709 14.723 1.00 83.69 85 LYS A C 1
ATOM 665 O O . LYS A 1 85 ? -7.432 4.014 15.830 1.00 83.69 85 LYS A O 1
ATOM 670 N N . GLN A 1 86 ? -7.638 4.013 13.601 1.00 84.38 86 GLN A N 1
ATOM 671 C CA . GLN A 1 86 ? -8.978 4.590 13.586 1.00 84.38 86 GLN A CA 1
ATOM 672 C C . GLN A 1 86 ? -10.003 3.590 14.118 1.00 84.38 86 GLN A C 1
ATOM 674 O O . GLN A 1 86 ? -10.722 3.924 15.059 1.00 84.38 86 GLN A O 1
ATOM 679 N N . ARG A 1 87 ? -9.994 2.356 13.600 1.00 85.38 87 ARG A N 1
ATOM 680 C CA . ARG A 1 87 ? -10.896 1.287 14.038 1.00 85.38 87 ARG A CA 1
ATOM 681 C C . ARG A 1 87 ? -10.718 0.967 15.521 1.00 85.38 87 ARG A C 1
ATOM 683 O O . ARG A 1 87 ? -11.696 0.931 16.254 1.00 85.38 87 ARG A O 1
ATOM 690 N N . LEU A 1 88 ? -9.478 0.838 15.997 1.00 87.94 88 LEU A N 1
ATOM 691 C CA . LEU A 1 88 ? -9.205 0.593 17.416 1.00 87.94 88 LEU A CA 1
ATOM 692 C C . LEU A 1 88 ? -9.702 1.740 18.311 1.00 87.94 88 LEU A C 1
ATOM 694 O O . LEU A 1 88 ? -10.337 1.490 19.329 1.00 87.94 88 LEU A O 1
ATOM 698 N N . ARG A 1 89 ? -9.468 3.003 17.925 1.00 87.00 89 ARG A N 1
ATOM 699 C CA . ARG A 1 89 ? -9.986 4.166 18.673 1.00 87.00 89 ARG A CA 1
ATOM 700 C C . ARG A 1 89 ? -11.511 4.218 18.691 1.00 87.00 89 ARG A C 1
ATOM 702 O O . ARG A 1 89 ? -12.083 4.756 19.633 1.00 87.00 89 ARG A O 1
ATOM 709 N N . GLN A 1 90 ? -12.173 3.753 17.636 1.00 84.75 90 GLN A N 1
ATOM 710 C CA . GLN A 1 90 ? -13.630 3.663 17.597 1.00 84.75 90 GLN A CA 1
ATOM 711 C C . GLN A 1 90 ? -14.134 2.574 18.550 1.00 84.75 90 GLN A C 1
ATOM 713 O O . GLN A 1 90 ? -14.965 2.873 19.401 1.00 84.75 90 GLN A O 1
ATOM 718 N N . LEU A 1 91 ? -13.559 1.370 18.492 1.00 86.81 91 LEU A N 1
ATOM 719 C CA . LEU A 1 91 ? -13.929 0.256 19.372 1.00 86.81 91 LEU A CA 1
ATOM 720 C C . LEU A 1 91 ? -13.689 0.571 20.859 1.00 86.81 91 LEU A C 1
ATOM 722 O O . LEU A 1 91 ? -14.556 0.313 21.685 1.00 86.81 91 LEU A O 1
ATOM 726 N N . LEU A 1 92 ? -12.562 1.201 21.212 1.00 87.69 92 LEU A N 1
ATOM 727 C CA . LEU A 1 92 ? -12.286 1.606 22.600 1.00 87.69 92 LEU A CA 1
ATOM 728 C C . LEU A 1 92 ? -13.297 2.638 23.126 1.00 87.69 92 LEU A C 1
ATOM 730 O O . LEU A 1 92 ? -13.702 2.576 24.284 1.00 87.69 92 LEU A O 1
ATOM 734 N N . ARG A 1 93 ? -13.738 3.573 22.272 1.00 85.56 93 ARG A N 1
ATOM 735 C CA . ARG A 1 93 ? -14.795 4.534 22.631 1.00 85.56 93 ARG A CA 1
ATOM 736 C C . ARG A 1 93 ? -16.135 3.834 22.854 1.00 85.56 93 ARG A C 1
ATOM 738 O O . ARG A 1 93 ? -16.827 4.169 23.811 1.00 85.56 93 ARG A O 1
ATOM 745 N N . GLN A 1 94 ? -16.472 2.857 22.012 1.00 84.19 94 GLN A N 1
ATOM 746 C CA . GLN A 1 94 ? -17.678 2.041 22.175 1.00 84.19 94 GLN A CA 1
ATOM 747 C C . GLN A 1 94 ? -17.634 1.243 23.483 1.00 84.19 94 GLN A C 1
ATOM 749 O O . GLN A 1 94 ? -18.601 1.266 24.238 1.00 84.19 94 GLN A O 1
ATOM 754 N N . GLU A 1 95 ? -16.499 0.620 23.815 1.00 86.62 95 GLU A N 1
ATOM 755 C CA . GLU A 1 95 ? -16.335 -0.111 25.077 1.00 86.62 95 GLU A CA 1
ATOM 756 C C . GLU A 1 95 ? -16.537 0.802 26.296 1.00 86.62 95 GLU A C 1
ATOM 758 O O . GLU A 1 95 ? -17.288 0.463 27.212 1.00 86.62 95 GLU A O 1
ATOM 763 N N . GLN A 1 96 ? -15.901 1.978 26.304 1.00 85.31 96 GLN A N 1
ATOM 764 C CA . GLN A 1 96 ? -16.021 2.936 27.405 1.00 85.31 96 GLN A CA 1
ATOM 765 C C . GLN A 1 96 ? -17.471 3.398 27.603 1.00 85.31 96 GLN A C 1
ATOM 767 O O . GLN A 1 96 ? -17.935 3.509 28.737 1.00 85.31 96 GLN A O 1
ATOM 772 N N . ARG A 1 97 ? -18.207 3.624 26.510 1.00 79.62 97 ARG A N 1
ATOM 773 C CA . ARG A 1 97 ? -19.617 4.033 26.559 1.00 79.62 97 ARG A CA 1
ATOM 774 C C . ARG A 1 97 ? -20.544 2.911 27.012 1.00 79.62 97 ARG A C 1
ATOM 776 O O . ARG A 1 97 ? -21.451 3.176 27.790 1.00 79.62 97 ARG A O 1
ATOM 783 N N . LEU A 1 98 ? -20.302 1.670 26.595 1.00 82.50 98 LEU A N 1
ATOM 784 C CA . LEU A 1 98 ? -21.066 0.520 27.088 1.00 82.50 98 LEU A CA 1
ATOM 785 C C . LEU A 1 98 ? -20.863 0.311 28.594 1.00 82.50 98 LEU A C 1
ATOM 787 O O . LEU A 1 98 ? -21.818 0.005 29.303 1.00 82.50 98 LEU A O 1
ATOM 791 N N . ARG A 1 99 ? -19.646 0.540 29.105 1.00 83.19 99 ARG A N 1
ATOM 792 C CA . ARG A 1 99 ? -19.380 0.530 30.554 1.00 83.19 99 ARG A CA 1
ATOM 793 C C . ARG A 1 99 ? -20.104 1.664 31.287 1.00 83.19 99 ARG A C 1
ATOM 795 O O . ARG A 1 99 ? -20.640 1.427 32.360 1.00 83.19 99 ARG A O 1
ATOM 802 N N . ALA A 1 100 ? -20.152 2.861 30.703 1.00 80.94 100 ALA A N 1
ATOM 803 C CA . ALA A 1 100 ? -20.914 3.990 31.242 1.00 80.94 100 ALA A CA 1
ATOM 804 C C . ALA A 1 100 ? -22.428 3.706 31.284 1.00 80.94 100 ALA A C 1
ATOM 806 O O . ALA A 1 100 ? -23.077 3.953 32.297 1.00 80.94 100 ALA A O 1
ATOM 807 N N . ALA A 1 101 ? -22.980 3.117 30.219 1.00 77.62 101 ALA A N 1
ATOM 808 C CA . ALA A 1 101 ? -24.384 2.710 30.165 1.00 77.62 101 ALA A CA 1
ATOM 809 C C . ALA A 1 101 ? -24.712 1.625 31.206 1.00 77.62 101 ALA A C 1
ATOM 811 O O . ALA A 1 101 ? -25.746 1.700 31.863 1.00 77.62 101 ALA A O 1
ATOM 812 N N . ALA A 1 102 ? -23.812 0.657 31.416 1.00 79.12 102 ALA A N 1
ATOM 813 C CA . ALA A 1 102 ? -23.951 -0.346 32.475 1.00 79.12 102 ALA A CA 1
ATOM 814 C C . ALA A 1 102 ? -23.917 0.263 33.892 1.00 79.12 102 ALA A C 1
ATOM 816 O O . ALA A 1 102 ? -24.461 -0.325 34.820 1.00 79.12 102 ALA A O 1
ATOM 817 N N . ALA A 1 103 ? -23.311 1.443 34.056 1.00 83.50 103 ALA A N 1
ATOM 818 C CA . ALA A 1 103 ? -23.306 2.217 35.297 1.00 83.50 103 ALA A CA 1
ATOM 819 C C . ALA A 1 103 ? -24.507 3.184 35.421 1.00 83.50 103 ALA A C 1
ATOM 821 O O . ALA A 1 103 ? -24.460 4.116 36.222 1.00 83.50 103 ALA A O 1
ATOM 822 N N . SER A 1 104 ? -25.569 2.988 34.627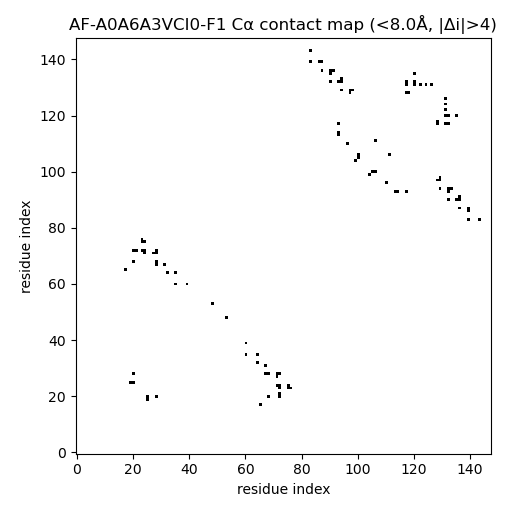 1.00 76.38 104 SER A N 1
ATOM 823 C CA . SER A 1 104 ? -26.813 3.778 34.649 1.00 76.38 104 SER A CA 1
ATOM 824 C C . SER A 1 104 ? -26.645 5.273 34.343 1.00 76.38 104 SER A C 1
ATOM 826 O O . SER A 1 104 ? -27.474 6.089 34.747 1.00 76.38 104 SER A O 1
ATOM 828 N N . GLN A 1 105 ? -25.599 5.662 33.605 1.00 75.31 105 GLN A N 1
ATOM 829 C CA . GLN A 1 105 ? -25.505 7.027 33.081 1.00 75.31 105 GLN A CA 1
ATOM 830 C C . GLN A 1 105 ? -26.547 7.267 31.976 1.00 75.31 105 GLN A C 1
ATOM 832 O O . GLN A 1 105 ? -26.767 6.384 31.141 1.00 75.31 105 GLN A O 1
ATOM 837 N N . PRO A 1 106 ? -27.175 8.459 31.932 1.00 71.25 106 PRO A N 1
ATOM 838 C CA . PRO A 1 106 ? -28.201 8.762 30.946 1.00 71.25 106 PRO A CA 1
ATOM 839 C C . PRO A 1 106 ? -27.625 8.699 29.521 1.00 71.25 106 PRO A C 1
ATOM 841 O O . PRO A 1 106 ? -26.537 9.232 29.266 1.00 71.25 106 PRO A O 1
ATOM 844 N N . PRO A 1 107 ? -28.332 8.055 28.575 1.00 68.19 107 PRO A N 1
ATOM 845 C CA . PRO A 1 107 ? -27.854 7.911 27.210 1.00 68.19 107 PRO A CA 1
ATOM 846 C C . PRO A 1 107 ? -27.786 9.273 26.510 1.00 68.19 107 PRO A C 1
ATOM 848 O O . PRO A 1 107 ? -28.707 10.082 26.563 1.00 68.19 107 PRO A O 1
ATOM 851 N N . THR A 1 108 ? -26.684 9.512 25.805 1.00 76.25 108 THR A N 1
ATOM 852 C CA . THR A 1 108 ? -26.509 10.662 24.904 1.00 76.25 108 THR A CA 1
ATOM 853 C C . THR A 1 108 ? -26.808 10.253 23.461 1.00 76.25 108 THR A C 1
ATOM 855 O O . THR A 1 108 ? -26.719 9.072 23.124 1.00 76.25 108 THR A O 1
ATOM 858 N N . VAL A 1 109 ? -27.076 11.205 22.561 1.00 74.12 109 VAL A N 1
ATOM 859 C CA . VAL A 1 109 ? -27.264 10.913 21.121 1.00 74.12 109 VAL A CA 1
ATOM 860 C C . VAL A 1 109 ? -26.088 10.102 20.556 1.00 74.12 109 VAL A C 1
ATOM 862 O O . VAL A 1 109 ? -26.289 9.097 19.880 1.00 74.12 109 VAL A O 1
ATOM 865 N N . GLY A 1 110 ? -24.854 10.452 20.937 1.00 70.12 110 GLY A N 1
ATOM 866 C CA . GLY A 1 110 ? -23.661 9.698 20.544 1.00 70.12 110 GLY A CA 1
ATOM 867 C C . GLY A 1 110 ? -23.614 8.262 21.084 1.00 70.12 110 GLY A C 1
ATOM 868 O O . GLY A 1 110 ? -22.970 7.409 20.482 1.00 70.12 110 GLY A O 1
ATOM 869 N N . SER A 1 111 ? -24.276 7.961 22.203 1.00 65.88 111 SER A N 1
ATOM 870 C CA . SER A 1 111 ? -24.382 6.587 22.717 1.00 65.88 111 SER A CA 1
ATOM 871 C C . SER A 1 111 ? -25.383 5.735 21.929 1.00 65.88 111 SER A C 1
ATOM 873 O O . SER A 1 111 ? -25.150 4.545 21.742 1.00 65.88 111 SER A O 1
ATOM 875 N N . ILE A 1 112 ? -26.444 6.348 21.393 1.00 70.75 112 ILE A N 1
ATOM 876 C CA . ILE A 1 112 ? -27.459 5.658 20.587 1.00 70.75 112 ILE A CA 1
ATOM 877 C C . ILE A 1 112 ? -26.863 5.247 19.236 1.00 70.75 112 ILE A C 1
ATOM 879 O O . ILE A 1 112 ? -26.939 4.078 18.865 1.00 70.75 112 ILE A O 1
ATOM 883 N N . THR A 1 113 ? -26.195 6.170 18.534 1.00 74.38 113 THR A N 1
ATOM 884 C CA . THR A 1 113 ? -25.529 5.877 17.251 1.00 74.38 113 THR A CA 1
ATOM 885 C C . THR A 1 113 ? -24.471 4.780 17.391 1.00 74.38 113 THR A C 1
ATOM 887 O O . THR A 1 113 ? -24.359 3.902 16.536 1.00 74.38 113 THR A O 1
ATOM 890 N N . ASP A 1 114 ? -23.714 4.793 18.490 1.00 67.50 114 ASP A N 1
ATOM 891 C CA . ASP A 1 114 ? -22.706 3.767 18.748 1.00 67.50 114 ASP A CA 1
ATOM 892 C C . ASP A 1 114 ? -23.325 2.402 19.066 1.00 67.50 114 ASP A C 1
ATOM 894 O O . ASP A 1 114 ? -22.780 1.395 18.624 1.00 67.50 114 ASP A O 1
ATOM 898 N N . ASN A 1 115 ? -24.472 2.340 19.752 1.00 69.44 115 ASN A N 1
ATOM 899 C CA . ASN A 1 115 ? -25.184 1.077 19.973 1.00 69.44 115 ASN A CA 1
ATOM 900 C C . ASN A 1 115 ? -25.602 0.422 18.652 1.00 69.44 115 ASN A C 1
ATOM 902 O O . ASN A 1 115 ? -25.384 -0.774 18.475 1.00 69.44 115 ASN A O 1
ATOM 906 N N . PHE A 1 116 ? -26.111 1.198 17.691 1.00 72.19 116 PHE A N 1
ATOM 907 C CA . PHE A 1 116 ? -26.406 0.681 16.350 1.00 72.19 116 PHE A CA 1
ATOM 908 C C . PHE A 1 116 ? -25.146 0.194 15.626 1.00 72.19 116 PHE A C 1
ATOM 910 O O . PHE A 1 116 ? -25.163 -0.861 14.995 1.00 72.19 116 PHE A O 1
ATOM 917 N N . ALA A 1 117 ? -24.025 0.904 15.768 1.00 70.44 117 ALA A N 1
ATOM 918 C CA . ALA A 1 117 ? -22.750 0.450 15.219 1.00 70.44 117 ALA A CA 1
ATOM 919 C C . ALA A 1 117 ? -22.252 -0.852 15.883 1.00 70.44 117 ALA A C 1
ATOM 921 O O . ALA A 1 117 ? -21.672 -1.695 15.204 1.00 70.44 117 ALA A O 1
ATOM 922 N N . VAL A 1 118 ? -22.498 -1.055 17.181 1.00 69.31 118 VAL A N 1
ATOM 923 C CA . VAL A 1 118 ? -22.157 -2.303 17.890 1.00 69.31 118 VAL A CA 1
ATOM 924 C C . VAL A 1 118 ? -23.021 -3.474 17.419 1.00 69.31 118 VAL A C 1
ATOM 926 O O . VAL A 1 118 ? -22.506 -4.582 17.310 1.00 69.31 118 VAL A O 1
ATOM 929 N N . LEU A 1 119 ? -24.295 -3.241 17.093 1.00 68.56 119 LEU A N 1
ATOM 930 C CA . LEU A 1 119 ? -25.182 -4.263 16.518 1.00 68.56 119 LEU A CA 1
ATOM 931 C C . LEU A 1 119 ? -24.745 -4.709 15.113 1.00 68.56 119 LEU A C 1
ATOM 933 O O . LEU A 1 119 ? -25.089 -5.802 14.689 1.00 68.56 119 LEU A O 1
ATOM 937 N N . SER A 1 120 ? -23.961 -3.890 14.403 1.00 69.62 120 SER A N 1
ATOM 938 C CA . SER A 1 120 ? -23.376 -4.257 13.103 1.00 69.62 120 SER A CA 1
ATOM 939 C C . SER A 1 120 ? -22.087 -5.090 13.202 1.00 69.62 120 SER A C 1
ATOM 941 O O . SER A 1 120 ? -21.564 -5.542 12.182 1.00 69.62 120 SER A O 1
ATOM 943 N N . LEU A 1 121 ? -21.544 -5.293 14.411 1.00 70.50 121 LEU A N 1
ATOM 944 C CA . LEU A 1 121 ? -20.435 -6.222 14.634 1.00 70.50 121 LEU A CA 1
ATOM 945 C C . LEU A 1 121 ? -21.007 -7.647 14.612 1.00 70.50 121 LEU A C 1
ATOM 947 O O . LEU A 1 121 ? -21.830 -7.978 15.456 1.00 70.50 121 LEU A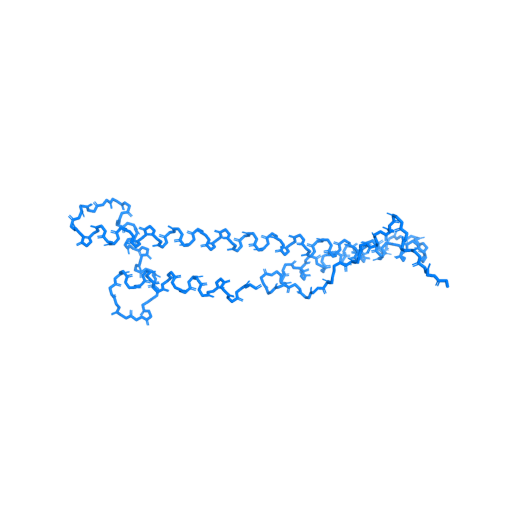 O 1
ATOM 951 N N . THR A 1 122 ? -20.579 -8.462 13.641 1.00 63.31 122 THR A N 1
ATOM 952 C CA . THR A 1 122 ? -21.064 -9.835 13.393 1.00 63.31 122 THR A CA 1
ATOM 953 C C . THR A 1 122 ? -21.244 -10.658 14.672 1.00 63.31 122 THR A C 1
ATOM 955 O O . THR A 1 122 ? -20.320 -10.728 15.485 1.00 63.31 122 THR A O 1
ATOM 958 N N . ASP A 1 123 ? -22.396 -11.328 14.788 1.00 53.34 123 ASP A N 1
ATOM 959 C CA . ASP A 1 123 ? -22.884 -12.119 15.934 1.00 53.34 123 ASP A CA 1
ATOM 960 C C . ASP A 1 123 ? -22.139 -13.451 16.176 1.00 53.34 123 ASP A C 1
ATOM 962 O O . ASP A 1 123 ? -22.740 -14.460 16.527 1.00 53.34 123 ASP A O 1
ATOM 966 N N . GLY A 1 124 ? -20.818 -13.477 15.988 1.00 51.44 124 GLY A N 1
ATOM 967 C CA . GLY A 1 124 ? -20.018 -14.708 15.998 1.00 51.44 124 GLY A CA 1
ATOM 968 C C . GLY A 1 124 ? -19.995 -15.495 17.313 1.00 51.44 124 GLY A C 1
ATOM 969 O O . GLY A 1 124 ? -19.578 -16.639 17.283 1.00 51.44 124 GLY A O 1
ATOM 970 N N . ASP A 1 125 ? -20.459 -14.925 18.424 1.00 49.19 125 ASP A N 1
ATOM 971 C CA . ASP A 1 125 ? -20.860 -15.667 19.621 1.00 49.19 125 ASP A CA 1
ATOM 972 C C . ASP A 1 125 ? -21.862 -14.799 20.392 1.00 49.19 125 ASP A C 1
ATOM 974 O O . ASP A 1 125 ? -21.582 -13.636 20.692 1.00 49.19 125 ASP A O 1
ATOM 978 N N . GLY A 1 126 ? -23.058 -15.333 20.661 1.00 54.75 126 GLY A N 1
ATOM 979 C CA . GLY A 1 126 ? -24.214 -14.629 21.234 1.00 54.75 126 GLY A CA 1
ATOM 980 C C . GLY A 1 126 ? -24.004 -14.111 22.662 1.00 54.75 126 GLY A C 1
ATOM 981 O O . GLY A 1 126 ? -24.590 -14.620 23.614 1.00 54.75 126 GLY A O 1
ATOM 982 N N . GLY A 1 127 ? -23.167 -13.085 22.811 1.00 68.06 127 GLY A N 1
ATOM 983 C CA . GLY A 1 127 ? -22.819 -12.435 24.069 1.00 68.06 127 GLY A CA 1
ATOM 984 C C . GLY A 1 127 ? -23.370 -11.014 24.210 1.00 68.06 127 GLY A C 1
ATOM 985 O O . GLY A 1 127 ? -24.030 -10.457 23.332 1.00 68.06 127 GLY A O 1
ATOM 986 N N . THR A 1 128 ? -23.066 -10.392 25.351 1.00 78.12 128 THR A N 1
ATOM 987 C CA . THR A 1 128 ? -23.423 -8.989 25.612 1.00 78.12 128 THR A CA 1
ATOM 988 C C . THR A 1 128 ? -22.760 -8.044 24.593 1.00 78.12 128 THR A C 1
ATOM 990 O O . THR A 1 128 ? -21.678 -8.349 24.080 1.00 78.12 128 THR A O 1
ATOM 993 N N . PRO A 1 129 ? -23.324 -6.846 24.333 1.00 76.06 129 PRO A N 1
ATOM 994 C CA . PRO A 1 129 ? -22.696 -5.840 23.469 1.00 76.06 129 PRO A CA 1
ATOM 995 C C . PRO A 1 129 ? -21.226 -5.547 23.819 1.00 76.06 129 PRO A C 1
ATOM 997 O O . PRO A 1 129 ? -20.409 -5.304 22.934 1.00 76.06 129 PRO A O 1
ATOM 1000 N N . LEU A 1 130 ? -20.871 -5.621 25.107 1.00 81.31 130 LEU A N 1
ATOM 1001 C CA . LEU A 1 130 ? -19.508 -5.416 25.592 1.00 81.31 130 LEU A CA 1
ATOM 1002 C C . LEU A 1 130 ? -18.557 -6.550 25.175 1.00 81.31 130 LEU A C 1
ATOM 1004 O O . LEU A 1 130 ? -17.404 -6.278 24.839 1.00 81.31 130 LEU A O 1
ATOM 1008 N N . ALA A 1 131 ? -19.029 -7.801 25.178 1.00 81.19 131 ALA A N 1
ATOM 1009 C CA . ALA A 1 131 ? -18.256 -8.950 24.708 1.00 81.19 131 ALA A CA 1
ATOM 1010 C C . ALA A 1 131 ? -17.926 -8.806 23.214 1.00 81.19 131 ALA A C 1
ATOM 1012 O O . ALA A 1 131 ? -16.754 -8.845 22.846 1.00 81.19 131 ALA A O 1
ATOM 1013 N N . ARG A 1 132 ? -18.923 -8.456 22.386 1.00 83.06 132 ARG A N 1
ATOM 1014 C CA . ARG A 1 132 ? -18.730 -8.225 20.940 1.00 83.06 132 ARG A CA 1
ATOM 1015 C C . ARG A 1 132 ? -17.663 -7.170 20.638 1.00 83.06 132 ARG A C 1
ATOM 1017 O O . ARG A 1 132 ? -16.815 -7.365 19.769 1.00 83.06 132 ARG A O 1
ATOM 1024 N N . VAL A 1 133 ? -17.660 -6.055 21.374 1.00 84.75 133 VAL A N 1
ATOM 1025 C CA . VAL A 1 133 ? -16.642 -5.004 21.198 1.00 84.75 133 VAL A CA 1
ATOM 1026 C C . VAL A 1 133 ? -15.251 -5.494 21.612 1.00 84.75 133 VAL A C 1
ATOM 1028 O O . VAL A 1 133 ? -14.276 -5.214 20.913 1.00 84.75 133 VAL A O 1
ATOM 1031 N N . ARG A 1 134 ? -15.133 -6.251 22.710 1.00 85.19 134 ARG A N 1
ATOM 1032 C CA . ARG A 1 134 ? -13.851 -6.819 23.163 1.00 85.19 134 ARG A CA 1
ATOM 1033 C C . ARG A 1 134 ? -13.286 -7.831 22.171 1.00 85.19 134 ARG A C 1
ATOM 1035 O O . ARG A 1 134 ? -12.096 -7.770 21.860 1.00 85.19 134 ARG A O 1
ATOM 1042 N N . ASP A 1 135 ? -14.126 -8.684 21.605 1.00 84.00 135 ASP A N 1
ATOM 1043 C CA . ASP A 1 135 ? -13.701 -9.648 20.591 1.00 84.00 135 ASP A CA 1
ATOM 1044 C C . ASP A 1 135 ? -13.291 -8.959 19.292 1.00 84.00 135 ASP A C 1
ATOM 1046 O O . ASP A 1 135 ? -12.261 -9.300 18.701 1.00 84.00 135 ASP A O 1
ATOM 1050 N N . ALA A 1 136 ? -14.001 -7.902 18.892 1.00 83.50 136 ALA A N 1
ATOM 1051 C CA . ALA A 1 136 ? -13.591 -7.058 17.776 1.00 83.50 136 ALA A CA 1
ATOM 1052 C C . ALA A 1 136 ? -12.238 -6.360 18.033 1.00 83.50 136 ALA A C 1
ATOM 1054 O O . ALA A 1 136 ? -11.417 -6.261 17.115 1.00 83.50 136 ALA A O 1
ATOM 1055 N N . ILE A 1 137 ? -11.958 -5.911 19.267 1.00 86.75 137 ILE A N 1
ATOM 1056 C CA . ILE A 1 137 ? -10.647 -5.359 19.661 1.00 86.75 137 ILE A CA 1
ATOM 1057 C C . ILE A 1 137 ? -9.560 -6.431 19.536 1.00 86.75 137 ILE A C 1
ATOM 1059 O O . ILE A 1 137 ? -8.539 -6.189 18.888 1.00 86.75 137 ILE A O 1
ATOM 1063 N N . ASN A 1 138 ? -9.790 -7.620 20.096 1.00 85.69 138 ASN A N 1
ATOM 1064 C CA . ASN A 1 138 ? -8.848 -8.738 20.044 1.00 85.69 138 ASN A CA 1
ATOM 1065 C C . ASN A 1 138 ? -8.550 -9.156 18.601 1.00 85.69 138 ASN A C 1
ATOM 1067 O O . ASN A 1 138 ? -7.391 -9.324 18.226 1.00 85.69 138 ASN A O 1
ATOM 1071 N N . THR A 1 139 ? -9.582 -9.246 17.767 1.00 84.06 139 THR A N 1
ATOM 1072 C CA . THR A 1 139 ? -9.469 -9.557 16.337 1.00 84.06 139 THR A CA 1
ATOM 1073 C C . THR A 1 139 ? -8.663 -8.486 15.603 1.00 84.06 139 THR A C 1
ATOM 1075 O O . THR A 1 139 ? -7.743 -8.800 14.848 1.00 84.06 139 THR A O 1
ATOM 1078 N N . CYS A 1 140 ? -8.922 -7.205 15.886 1.00 83.06 140 CYS A N 1
ATOM 1079 C CA . CYS A 1 140 ? -8.166 -6.085 15.325 1.00 83.06 140 CYS A CA 1
ATOM 1080 C C . CYS A 1 140 ? -6.673 -6.155 15.701 1.00 83.06 140 CYS A C 1
ATOM 1082 O O . CYS A 1 140 ? -5.802 -5.942 14.853 1.00 83.06 140 CYS A O 1
ATOM 1084 N N . ILE A 1 141 ? -6.360 -6.504 16.955 1.00 83.25 141 ILE A N 1
ATOM 1085 C CA . ILE A 1 141 ? -4.982 -6.683 17.436 1.00 83.25 141 ILE A CA 1
ATOM 1086 C C . ILE A 1 141 ? -4.314 -7.892 16.760 1.00 83.25 141 ILE A C 1
ATOM 1088 O O . ILE A 1 141 ? -3.190 -7.753 16.273 1.00 83.25 141 ILE A O 1
ATOM 1092 N N . LYS A 1 142 ? -5.006 -9.036 16.661 1.00 80.94 142 LYS A N 1
ATOM 1093 C CA . LYS A 1 142 ? -4.510 -10.259 16.001 1.00 80.94 142 LYS A CA 1
ATOM 1094 C C . LYS A 1 142 ? -4.201 -10.034 14.515 1.00 80.94 142 LYS A C 1
ATOM 1096 O O . LYS A 1 142 ? -3.129 -10.403 14.045 1.00 80.94 142 LYS A O 1
ATOM 1101 N N . HIS A 1 143 ? -5.072 -9.354 13.769 1.00 73.88 143 HIS A N 1
ATOM 1102 C CA . HIS A 1 143 ? -4.793 -9.043 12.360 1.00 73.88 143 HIS A CA 1
ATOM 1103 C C . HIS A 1 143 ? -3.547 -8.167 12.182 1.00 73.88 143 HIS A C 1
ATOM 1105 O O . HIS A 1 143 ? -2.801 -8.336 11.220 1.00 73.88 143 HIS A O 1
ATOM 1111 N N . ARG A 1 144 ? -3.263 -7.259 13.124 1.00 73.62 144 ARG A N 1
ATOM 1112 C CA . ARG A 1 144 ? -2.040 -6.448 13.083 1.00 73.62 144 ARG A CA 1
ATOM 1113 C C . ARG A 1 144 ? -0.773 -7.269 13.330 1.00 73.62 144 ARG A C 1
ATOM 1115 O O . ARG A 1 144 ? 0.272 -6.907 12.793 1.00 73.62 144 ARG A O 1
ATOM 1122 N N . THR A 1 145 ? -0.827 -8.299 14.173 1.00 62.53 145 THR A N 1
ATOM 1123 C CA . THR A 1 145 ? 0.343 -9.153 14.429 1.00 62.53 145 THR A CA 1
ATOM 1124 C C . THR A 1 145 ? 0.667 -10.049 13.241 1.00 62.53 145 THR A C 1
ATOM 1126 O O . THR A 1 145 ? 1.841 -10.294 13.005 1.00 62.53 145 THR A O 1
ATOM 1129 N N . VAL A 1 146 ? -0.347 -10.467 12.476 1.00 60.88 146 VAL A N 1
ATOM 1130 C CA . VAL A 1 146 ? -0.181 -11.278 11.256 1.00 60.88 146 VAL A CA 1
ATOM 1131 C C . VAL A 1 146 ? 0.265 -10.433 10.056 1.00 60.88 146 VAL A C 1
ATOM 1133 O O . VAL A 1 146 ? 1.055 -10.891 9.246 1.00 60.88 146 VAL A O 1
ATOM 1136 N N . ALA A 1 147 ? -0.178 -9.176 9.952 1.00 56.03 147 ALA A N 1
ATOM 1137 C CA . ALA A 1 147 ? 0.175 -8.278 8.844 1.00 56.03 147 ALA A CA 1
ATOM 1138 C C . ALA A 1 147 ? 1.579 -7.627 8.947 1.00 56.03 147 ALA A C 1
ATOM 1140 O O . ALA A 1 147 ? 1.855 -6.653 8.236 1.00 56.03 147 ALA A O 1
ATOM 1141 N N . LYS A 1 148 ? 2.427 -8.081 9.878 1.00 50.06 148 LYS A N 1
ATOM 1142 C CA . LYS A 1 148 ? 3.797 -7.585 10.090 1.00 50.06 148 LYS A CA 1
ATOM 1143 C C . LYS A 1 148 ? 4.790 -8.360 9.239 1.00 50.06 148 LYS A C 1
ATOM 1145 O O . LYS A 1 148 ? 5.640 -7.675 8.623 1.00 50.06 148 LYS A O 1
#

Secondary structure (DSSP, 8-state):
---PPPSS-----PPPP-PPPPHHHHHHHHHHHHHHHHHHHHHHTT----HHHHHHHHHHHHHHHHHHHHHHHHHHHHHHHHHHHHHHHHHHHHHHHHHHHHTTPPPPHHHHHHHHHHHTS--SS---HHHHHHHHHHHHHHHHHHT-

pLDDT: mean 79.96, std 11.74, range [41.69, 96.69]

Mean predicted aligned error: 12.46 Å

Organism: NCBI:txid53985